Protein AF-A0A966SZC4-F1 (afdb_monomer_lite)

pLDDT: mean 73.55, std 13.83, range [43.91, 93.88]

Radius of gyration: 25.1 Å; chains: 1; bounding box: 55×51×73 Å

Secondary structure (DSSP, 8-state):
-PPPPPPPPPPEEEEEEEEE--TTS--PPP-HHHHHHHTTTSS-HHHHHHH-HHHHSHHHHHHTS---HHHHHHHHHHHHHHTTPEEEEEEEETTEEEEEEEEE--PPPP----PPP--

Structure (mmCIF, N/CA/C/O backbone):
data_AF-A0A966SZC4-F1
#
_entry.id   AF-A0A966SZC4-F1
#
loop_
_atom_site.group_PDB
_atom_site.id
_atom_site.type_symbol
_atom_site.label_atom_id
_atom_site.label_alt_id
_atom_site.label_comp_id
_atom_site.label_asym_id
_atom_site.label_entity_id
_atom_site.label_seq_id
_atom_site.pdbx_PDB_ins_code
_atom_site.Cartn_x
_atom_site.Cartn_y
_atom_site.Cartn_z
_atom_site.occupancy
_atom_site.B_iso_or_equiv
_atom_site.auth_seq_id
_atom_site.auth_comp_id
_atom_site.auth_asym_id
_atom_site.auth_atom_id
_atom_site.pdbx_PDB_model_num
ATOM 1 N N . MET A 1 1 ? -34.810 2.825 36.302 1.00 50.31 1 MET A N 1
ATOM 2 C CA . MET A 1 1 ? -33.348 2.778 36.108 1.00 50.31 1 MET A CA 1
ATOM 3 C C . MET A 1 1 ? -33.132 2.381 34.664 1.00 50.31 1 MET A C 1
ATOM 5 O O . MET A 1 1 ? -33.495 1.267 34.319 1.00 50.31 1 MET A O 1
ATOM 9 N N . SER A 1 2 ? -32.700 3.307 33.811 1.00 52.00 2 SER A N 1
ATOM 10 C CA . SER A 1 2 ? -32.406 3.002 32.408 1.00 52.00 2 SER A CA 1
ATOM 11 C C . SER A 1 2 ? -30.940 2.598 32.314 1.00 52.00 2 SER A C 1
ATOM 13 O O . SER A 1 2 ? -30.071 3.340 32.767 1.00 52.00 2 SER A O 1
ATOM 15 N N . GLU A 1 3 ? -30.690 1.399 31.805 1.00 55.59 3 GLU A N 1
ATOM 16 C CA . GLU A 1 3 ? -29.354 0.863 31.553 1.00 55.59 3 GLU A CA 1
ATOM 17 C C . GLU A 1 3 ? -28.637 1.749 30.511 1.00 55.59 3 GLU A C 1
ATOM 19 O O . GLU A 1 3 ? -29.282 2.180 29.548 1.00 55.59 3 GLU A O 1
ATOM 24 N N . PRO A 1 4 ? 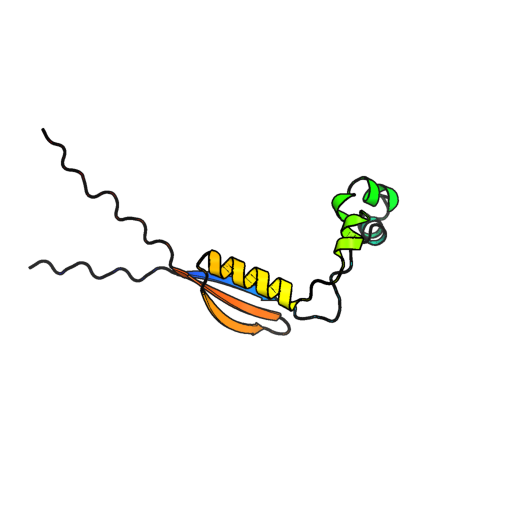-27.350 2.100 30.692 1.00 65.12 4 PRO A N 1
ATOM 25 C CA . PRO A 1 4 ? -26.635 2.902 29.706 1.00 65.12 4 PRO A CA 1
ATOM 26 C C . PRO A 1 4 ? -26.479 2.113 28.394 1.00 65.12 4 PRO A C 1
ATOM 28 O O . PRO A 1 4 ? -26.295 0.893 28.433 1.00 65.12 4 PRO A O 1
ATOM 31 N N . PRO A 1 5 ? -26.528 2.777 27.223 1.00 66.31 5 PRO A N 1
ATOM 32 C CA . PRO A 1 5 ? -26.318 2.099 25.952 1.00 66.31 5 PRO A CA 1
ATOM 33 C C . PRO A 1 5 ? -24.921 1.470 25.932 1.00 66.31 5 PRO A C 1
ATOM 35 O O . PRO A 1 5 ? -23.921 2.131 26.218 1.00 66.31 5 PRO A O 1
ATOM 38 N N . SER A 1 6 ? -24.859 0.177 25.614 1.00 67.38 6 SER A N 1
ATOM 39 C CA . SER A 1 6 ? -23.590 -0.534 25.455 1.00 67.38 6 SER A CA 1
ATOM 40 C C . SER A 1 6 ? -22.781 0.092 24.311 1.00 67.38 6 SER A C 1
ATOM 42 O O . SER A 1 6 ? -23.368 0.420 23.276 1.00 67.38 6 SER A O 1
ATOM 44 N N . PRO A 1 7 ? -21.455 0.265 24.453 1.00 69.38 7 PRO A N 1
ATOM 45 C CA . PRO A 1 7 ? -20.633 0.818 23.385 1.00 69.38 7 PRO A CA 1
ATOM 46 C C . PRO A 1 7 ? -20.687 -0.101 22.160 1.00 69.38 7 PRO A C 1
ATOM 48 O O . PRO A 1 7 ? -20.375 -1.290 22.247 1.00 69.38 7 PRO A O 1
ATOM 51 N N . THR A 1 8 ? -21.091 0.446 21.014 1.00 70.06 8 THR A N 1
ATOM 52 C CA . THR A 1 8 ? -21.089 -0.275 19.739 1.00 70.06 8 THR A CA 1
ATOM 53 C C . THR A 1 8 ? -19.650 -0.683 19.410 1.00 70.06 8 THR A C 1
ATOM 55 O O . THR A 1 8 ? -18.763 0.177 19.448 1.00 70.06 8 THR A O 1
ATOM 58 N N . PRO A 1 9 ? -19.373 -1.963 19.099 1.00 72.94 9 PRO A N 1
ATOM 59 C CA . PRO A 1 9 ? -18.021 -2.381 18.763 1.00 72.94 9 PRO A CA 1
ATOM 60 C C . PRO A 1 9 ? -17.531 -1.635 17.510 1.00 72.94 9 PRO A C 1
ATOM 62 O O . PRO A 1 9 ? -18.322 -1.397 16.590 1.00 72.94 9 PRO A O 1
ATOM 65 N N . PRO A 1 10 ? -16.240 -1.263 17.449 1.00 73.38 10 PRO A N 1
ATOM 66 C CA . PRO A 1 10 ? -15.687 -0.570 16.294 1.00 73.38 10 PRO A CA 1
ATOM 67 C C . PRO A 1 10 ? -15.811 -1.443 15.042 1.00 73.38 10 PRO A C 1
ATOM 69 O O . PRO A 1 10 ? -15.440 -2.619 15.049 1.00 73.38 10 PRO A O 1
ATOM 72 N N . GLN A 1 11 ? -16.331 -0.859 13.962 1.00 84.38 11 GLN A N 1
ATOM 73 C CA . GLN A 1 11 ? -16.323 -1.494 12.648 1.00 84.38 11 GLN A CA 1
ATOM 74 C C . GLN A 1 11 ? -14.939 -1.329 12.011 1.00 84.38 11 GLN A C 1
ATOM 76 O O . GLN A 1 11 ? -14.329 -0.263 12.103 1.00 84.38 11 GLN A O 1
ATOM 81 N N . TRP A 1 12 ? -14.446 -2.382 11.362 1.00 89.44 12 TRP A N 1
ATOM 82 C CA . TRP A 1 12 ? -13.111 -2.415 10.768 1.00 89.44 12 TRP A CA 1
ATOM 83 C C . TRP A 1 12 ? -13.189 -2.462 9.248 1.00 89.44 12 TRP A C 1
ATOM 85 O O . TRP A 1 12 ? -13.945 -3.244 8.673 1.00 89.44 12 TRP A O 1
ATOM 95 N N . GLU A 1 13 ? -12.362 -1.648 8.607 1.00 91.69 13 GLU A N 1
ATOM 96 C CA . GLU A 1 13 ? -12.057 -1.730 7.187 1.00 91.69 13 GLU A CA 1
ATOM 97 C C . GLU A 1 13 ? -10.784 -2.564 7.011 1.00 91.69 13 GLU A C 1
ATOM 99 O O . GLU A 1 13 ? -9.824 -2.376 7.759 1.00 91.69 13 GLU A O 1
ATOM 104 N N . TYR A 1 14 ? -10.757 -3.473 6.034 1.00 92.12 14 TYR A N 1
ATOM 105 C CA . TYR A 1 14 ? -9.607 -4.340 5.766 1.00 92.12 14 TYR A CA 1
ATOM 106 C C . TYR A 1 14 ? -9.064 -4.112 4.361 1.00 92.12 14 TYR A C 1
ATOM 108 O O . TYR A 1 14 ? -9.824 -3.996 3.400 1.00 92.12 14 TYR A O 1
ATOM 116 N N . ARG A 1 15 ? -7.737 -4.107 4.233 1.00 89.75 15 ARG A N 1
ATOM 117 C CA . ARG A 1 15 ? -7.037 -3.977 2.953 1.00 89.75 15 ARG A CA 1
ATOM 118 C C . ARG A 1 15 ? -5.943 -5.024 2.853 1.00 89.75 15 ARG A C 1
ATOM 120 O O . ARG A 1 15 ? -5.196 -5.245 3.802 1.00 89.75 15 ARG A O 1
ATOM 127 N N . VAL A 1 16 ? -5.847 -5.656 1.688 1.00 88.44 16 VAL A N 1
ATOM 128 C CA . VAL A 1 16 ? -4.829 -6.667 1.391 1.00 88.44 16 VAL A CA 1
ATOM 129 C C . VAL A 1 16 ? -3.995 -6.181 0.223 1.00 88.44 16 VAL A C 1
ATOM 131 O O . VAL A 1 16 ? -4.538 -5.760 -0.799 1.00 88.44 16 VAL A O 1
ATOM 134 N N . ILE A 1 17 ? -2.678 -6.241 0.373 1.00 85.31 17 ILE A N 1
ATOM 135 C CA . ILE A 1 17 ? -1.739 -6.000 -0.723 1.00 85.31 17 ILE A CA 1
ATOM 136 C C . ILE A 1 17 ? -0.881 -7.242 -0.922 1.00 85.31 17 ILE A C 1
ATOM 138 O O . ILE A 1 17 ? -0.543 -7.935 0.038 1.00 85.31 17 ILE A O 1
ATOM 142 N N . HIS A 1 18 ? -0.526 -7.505 -2.173 1.00 80.56 18 HIS A N 1
ATOM 143 C CA . HIS A 1 18 ? 0.400 -8.564 -2.538 1.00 80.56 18 HIS A CA 1
ATOM 144 C C . HIS A 1 18 ? 1.702 -7.940 -3.026 1.00 80.56 18 HIS A C 1
ATOM 146 O O . HIS A 1 18 ? 1.693 -6.915 -3.710 1.00 80.56 18 HIS A O 1
ATOM 152 N N . ILE A 1 19 ? 2.818 -8.575 -2.689 1.00 72.62 19 ILE A N 1
ATOM 153 C CA . ILE A 1 19 ? 4.134 -8.202 -3.193 1.00 72.62 19 ILE A CA 1
ATOM 154 C C . ILE A 1 19 ? 4.707 -9.387 -3.950 1.00 72.62 19 ILE A C 1
ATOM 156 O O . ILE A 1 19 ? 4.847 -10.482 -3.400 1.00 72.62 19 ILE A O 1
ATOM 160 N N . ASN A 1 20 ? 5.071 -9.138 -5.206 1.00 64.75 20 ASN A N 1
ATOM 161 C CA . ASN A 1 20 ? 5.953 -10.022 -5.952 1.00 64.75 20 ASN A CA 1
ATOM 162 C C . ASN A 1 20 ? 7.379 -9.763 -5.468 1.00 64.75 20 ASN A C 1
ATOM 164 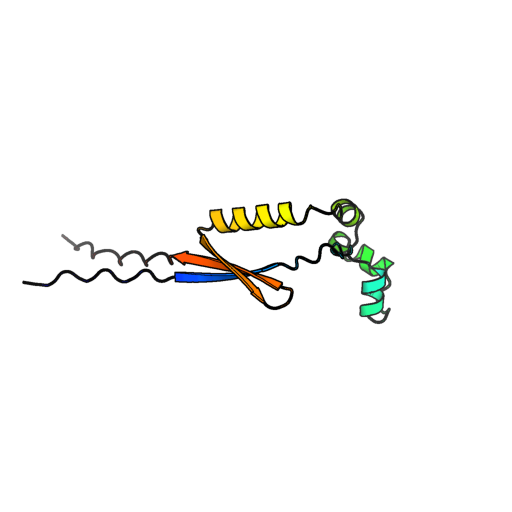O O . ASN A 1 20 ? 7.955 -8.718 -5.763 1.00 64.75 20 ASN A O 1
ATOM 168 N N . VAL A 1 21 ? 7.932 -10.697 -4.693 1.00 62.56 21 VAL A N 1
ATOM 169 C CA . VAL A 1 21 ? 9.324 -10.638 -4.202 1.00 62.56 21 VAL A CA 1
ATOM 170 C C . VAL A 1 21 ? 10.299 -11.214 -5.244 1.00 62.56 21 VAL A C 1
ATOM 172 O O . VAL A 1 21 ? 11.466 -11.465 -4.951 1.00 62.56 21 VAL A O 1
ATOM 175 N N . ASP A 1 22 ? 9.846 -11.405 -6.486 1.00 55.97 22 ASP A N 1
ATOM 176 C CA . ASP A 1 22 ? 10.704 -11.758 -7.611 1.00 55.97 22 ASP A CA 1
ATOM 177 C C . ASP A 1 22 ? 11.652 -10.599 -7.941 1.00 55.97 22 ASP A C 1
ATOM 179 O O . ASP A 1 22 ? 11.413 -9.765 -8.809 1.00 55.97 22 ASP A O 1
ATOM 183 N N . ASN A 1 23 ? 12.789 -10.576 -7.247 1.00 51.81 23 ASN A N 1
ATOM 184 C CA . ASN A 1 23 ? 13.931 -9.708 -7.533 1.00 51.81 23 ASN A CA 1
ATOM 185 C C . ASN A 1 23 ? 14.662 -10.117 -8.835 1.00 51.81 23 ASN A C 1
ATOM 187 O O . ASN A 1 23 ? 15.689 -9.549 -9.193 1.00 51.81 23 ASN A O 1
ATOM 191 N N . SER A 1 24 ? 14.167 -11.156 -9.516 1.00 49.25 24 SER A N 1
ATOM 192 C CA . SER A 1 24 ? 14.785 -11.806 -10.673 1.00 49.25 24 SER A CA 1
ATOM 193 C C . SER A 1 24 ? 14.497 -11.091 -11.994 1.00 49.25 24 SER A C 1
ATOM 195 O O . SER A 1 24 ? 15.239 -11.266 -12.960 1.00 49.25 24 SER A O 1
ATOM 197 N N . THR A 1 25 ? 13.459 -10.253 -12.049 1.00 47.19 25 THR A N 1
ATOM 198 C CA . THR A 1 25 ? 13.165 -9.427 -13.222 1.00 47.19 25 THR A CA 1
ATOM 199 C C . THR A 1 25 ? 12.765 -8.024 -12.778 1.00 47.19 25 THR A C 1
ATOM 201 O O . THR A 1 25 ? 11.619 -7.818 -12.380 1.00 47.19 25 THR A O 1
ATOM 204 N N . PRO A 1 26 ? 13.672 -7.024 -12.841 1.00 53.53 26 PRO A N 1
ATOM 205 C CA . PRO A 1 26 ? 13.233 -5.637 -12.758 1.00 53.53 26 PRO A CA 1
ATOM 206 C C . PRO A 1 26 ? 12.101 -5.430 -13.775 1.00 53.53 26 PRO A C 1
ATOM 208 O O . PRO A 1 26 ? 12.183 -6.009 -14.868 1.00 53.53 26 PRO A O 1
ATOM 211 N N . PRO A 1 27 ? 11.041 -4.664 -13.440 1.00 55.34 27 PRO A N 1
ATOM 212 C CA . PRO A 1 27 ? 9.967 -4.377 -14.377 1.00 55.34 27 PRO A CA 1
ATOM 213 C C . PRO A 1 27 ? 10.613 -3.839 -15.645 1.00 55.34 27 PRO A C 1
ATOM 215 O O . PRO A 1 27 ? 11.244 -2.780 -15.642 1.00 55.34 27 PRO A O 1
ATOM 218 N N . LYS A 1 28 ? 10.565 -4.657 -16.698 1.00 56.81 28 LYS A N 1
ATOM 219 C CA . LYS A 1 28 ? 11.286 -4.370 -17.928 1.00 56.81 28 LYS A CA 1
ATOM 220 C C . LYS A 1 28 ? 10.728 -3.041 -18.435 1.00 56.81 28 LYS A C 1
ATOM 222 O O . LYS A 1 28 ? 9.499 -2.919 -18.498 1.00 56.81 28 LYS A O 1
ATOM 227 N N . PRO A 1 29 ? 11.578 -2.043 -18.732 1.00 64.31 29 PRO A N 1
ATOM 228 C CA . PRO A 1 29 ? 11.088 -0.771 -19.231 1.00 64.31 29 PRO A CA 1
ATOM 229 C C . PRO A 1 29 ? 10.170 -1.035 -20.433 1.00 64.31 29 PRO A C 1
ATOM 231 O O . PRO A 1 29 ? 10.456 -1.956 -21.210 1.00 64.31 29 PRO A O 1
ATOM 234 N N . PRO A 1 30 ? 9.057 -0.294 -20.567 1.00 69.19 30 PRO A N 1
ATOM 235 C CA . PRO A 1 30 ? 8.137 -0.483 -21.676 1.00 69.19 30 PRO A CA 1
ATOM 236 C C . PRO A 1 30 ? 8.908 -0.427 -22.997 1.00 69.19 30 PRO A C 1
ATOM 238 O O . PRO A 1 30 ? 9.653 0.519 -23.261 1.00 69.19 30 PRO A O 1
ATOM 241 N N . ASP A 1 31 ? 8.764 -1.472 -23.809 1.00 76.69 31 ASP A N 1
ATOM 242 C CA . ASP A 1 31 ? 9.471 -1.595 -25.079 1.00 76.69 31 ASP A CA 1
ATOM 243 C C . ASP A 1 31 ? 8.487 -1.336 -26.232 1.00 76.69 31 ASP A C 1
ATOM 245 O O . ASP A 1 31 ? 7.525 -2.100 -26.400 1.00 76.69 31 ASP A O 1
ATOM 249 N N . PRO A 1 32 ? 8.697 -0.277 -27.035 1.00 75.88 32 PRO A N 1
ATOM 250 C CA . PRO A 1 32 ? 7.804 0.058 -28.138 1.00 75.88 32 PRO A CA 1
ATOM 251 C C . PRO A 1 32 ? 7.785 -1.028 -29.226 1.00 75.88 32 PRO A C 1
ATOM 253 O O . PRO A 1 32 ? 6.787 -1.166 -29.932 1.00 75.88 32 PRO A O 1
ATOM 256 N N . GLN A 1 33 ? 8.838 -1.845 -29.342 1.00 79.75 33 GLN A N 1
ATOM 257 C CA . GLN A 1 33 ? 8.882 -2.983 -30.263 1.00 79.75 33 GLN A CA 1
ATOM 258 C C . GLN A 1 33 ? 7.951 -4.103 -29.793 1.00 79.75 33 GLN A C 1
ATOM 260 O O . GLN A 1 33 ? 7.202 -4.664 -30.592 1.00 79.75 33 GLN A O 1
ATOM 265 N N . VAL A 1 34 ? 7.925 -4.381 -28.488 1.00 81.56 34 VAL A N 1
ATOM 266 C CA . VAL A 1 34 ? 7.003 -5.363 -27.894 1.00 81.56 34 VAL A CA 1
ATOM 267 C C . VAL A 1 34 ? 5.556 -4.872 -27.985 1.00 81.56 34 VAL A C 1
ATOM 269 O O . VAL A 1 34 ? 4.654 -5.659 -28.270 1.00 81.56 34 VAL A O 1
ATOM 272 N N . ALA A 1 35 ? 5.319 -3.574 -27.786 1.00 79.62 35 ALA A N 1
ATOM 273 C CA . ALA A 1 35 ? 3.997 -2.975 -27.950 1.00 79.62 35 ALA A CA 1
ATOM 274 C C . ALA A 1 35 ? 3.506 -3.057 -29.406 1.00 79.62 35 ALA A C 1
ATOM 276 O O . ALA A 1 35 ? 2.372 -3.467 -29.646 1.00 79.62 35 ALA A O 1
ATOM 277 N N . SER A 1 36 ? 4.376 -2.761 -30.376 1.00 81.88 36 SER A N 1
ATOM 278 C CA . SER A 1 36 ? 4.081 -2.895 -31.808 1.00 81.88 36 SER A CA 1
ATOM 279 C C . SER A 1 36 ? 3.683 -4.325 -32.176 1.00 81.88 36 SER A C 1
ATOM 281 O O . SER A 1 36 ? 2.646 -4.538 -32.804 1.00 81.88 36 SER A O 1
ATOM 283 N N . GLN A 1 37 ? 4.435 -5.322 -31.700 1.00 81.69 37 GLN A N 1
ATOM 284 C CA . GLN A 1 37 ? 4.124 -6.736 -31.931 1.00 81.69 37 GLN A CA 1
ATOM 285 C C . GLN A 1 37 ? 2.781 -7.154 -31.315 1.00 81.69 37 GLN A C 1
ATOM 287 O O . GLN A 1 37 ? 2.010 -7.866 -31.955 1.00 81.69 37 GLN A O 1
ATOM 292 N N . LYS A 1 38 ? 2.455 -6.674 -30.106 1.00 80.00 38 LYS A N 1
ATOM 293 C CA . LYS A 1 38 ? 1.150 -6.926 -29.463 1.00 80.00 38 LYS A CA 1
ATOM 294 C C . LYS A 1 38 ? -0.023 -6.315 -30.227 1.00 80.00 38 LYS A C 1
ATOM 296 O O . LYS A 1 38 ? -1.119 -6.863 -30.190 1.00 80.00 38 LYS A O 1
ATOM 301 N N . LEU A 1 39 ? 0.210 -5.212 -30.931 1.00 77.44 39 LEU A N 1
ATOM 302 C CA . LEU A 1 39 ? -0.770 -4.569 -31.807 1.00 77.44 39 LEU A CA 1
ATOM 303 C C . LEU A 1 39 ? -0.781 -5.180 -33.221 1.00 77.44 39 LEU A C 1
ATOM 305 O O . LEU A 1 39 ? -1.326 -4.592 -34.154 1.00 77.44 39 LEU A O 1
ATOM 309 N N . GLY A 1 40 ? -0.158 -6.349 -33.404 1.00 77.81 40 GLY A N 1
ATOM 310 C CA . GLY A 1 40 ? -0.105 -7.052 -34.685 1.00 77.81 40 GLY A CA 1
ATOM 311 C C . GLY A 1 40 ? 0.763 -6.353 -35.732 1.00 77.81 40 GLY A C 1
ATOM 312 O O . GLY A 1 40 ? 0.565 -6.568 -36.922 1.00 77.81 40 GLY A O 1
ATOM 313 N N . GLY A 1 41 ? 1.681 -5.475 -35.314 1.00 72.75 41 GLY A N 1
ATOM 314 C CA . GLY A 1 41 ? 2.537 -4.689 -36.208 1.00 72.75 41 GLY A CA 1
ATOM 315 C C . GLY A 1 41 ? 1.811 -3.563 -36.950 1.00 72.75 41 GLY A C 1
ATOM 316 O O . GLY A 1 41 ? 2.400 -2.938 -37.825 1.00 72.75 41 GLY A O 1
ATOM 317 N N . THR A 1 42 ? 0.548 -3.286 -36.609 1.00 77.12 42 THR A N 1
ATOM 318 C CA . THR A 1 42 ? -0.249 -2.220 -37.242 1.00 77.12 42 THR A CA 1
ATOM 319 C C . THR A 1 42 ? 0.274 -0.823 -36.922 1.00 77.12 42 THR A C 1
ATOM 321 O O . THR A 1 42 ? 0.203 0.072 -37.760 1.00 77.12 42 THR A O 1
ATOM 324 N N . LEU A 1 43 ? 0.840 -0.644 -35.727 1.00 80.31 43 LEU A N 1
ATOM 325 C CA . LEU A 1 43 ? 1.537 0.569 -35.321 1.00 80.31 43 LEU A CA 1
ATOM 326 C C . LEU A 1 43 ? 3.032 0.281 -35.245 1.00 80.31 43 LEU A C 1
ATOM 328 O O . LEU A 1 43 ? 3.442 -0.650 -34.547 1.00 80.31 43 LEU A O 1
ATOM 332 N N . SER A 1 44 ? 3.850 1.073 -35.938 1.00 83.62 44 SER A N 1
ATOM 333 C CA . SER A 1 44 ? 5.302 0.914 -35.874 1.00 83.62 44 SER A CA 1
ATOM 334 C C . SER A 1 44 ? 5.842 1.304 -34.488 1.00 83.62 44 SER A C 1
ATOM 336 O O . SER A 1 44 ? 5.254 2.154 -33.808 1.00 83.62 44 SER A O 1
ATOM 338 N N . PRO A 1 45 ? 6.969 0.722 -34.043 1.00 80.44 45 PRO A N 1
ATOM 339 C CA . PRO A 1 45 ? 7.608 1.096 -32.780 1.00 80.44 45 PRO A CA 1
ATOM 340 C C . PRO A 1 45 ? 7.910 2.600 -32.687 1.00 80.44 45 PRO A C 1
ATOM 342 O O . PRO A 1 45 ? 7.791 3.207 -31.620 1.00 80.44 45 PRO A O 1
ATOM 345 N N . GLU A 1 46 ? 8.259 3.224 -33.813 1.00 82.06 46 GLU A N 1
ATOM 346 C CA . GLU A 1 46 ? 8.511 4.660 -33.919 1.00 82.06 46 GLU A CA 1
ATOM 347 C C . GLU A 1 46 ? 7.232 5.472 -33.702 1.00 82.06 46 GLU A C 1
ATOM 349 O O . GLU A 1 46 ? 7.272 6.498 -33.023 1.00 82.06 46 GLU A O 1
ATOM 354 N N . PHE A 1 47 ? 6.098 5.008 -34.236 1.00 83.56 47 PHE A N 1
ATOM 355 C CA . PH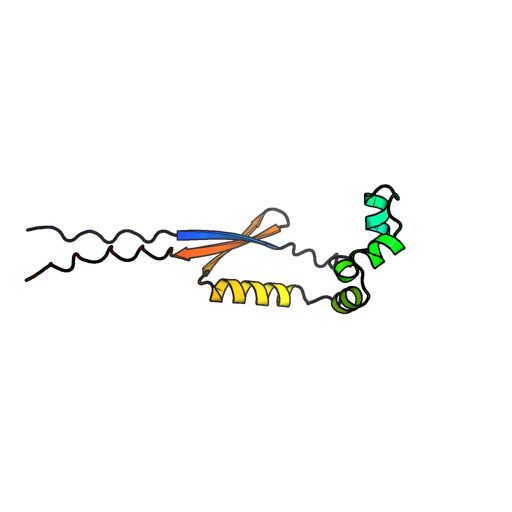E A 1 47 ? 4.798 5.646 -34.041 1.00 83.56 47 PHE A CA 1
ATOM 356 C C . PHE A 1 47 ? 4.366 5.569 -32.574 1.00 83.56 47 PHE A C 1
ATOM 358 O O . PHE A 1 47 ? 4.042 6.584 -31.968 1.00 83.56 47 PHE A O 1
ATOM 365 N N . ILE A 1 48 ? 4.474 4.389 -31.960 1.00 82.19 48 ILE A N 1
ATOM 366 C CA . ILE A 1 48 ? 4.142 4.182 -30.542 1.00 82.19 48 ILE A CA 1
ATOM 367 C C . ILE A 1 48 ? 5.020 5.054 -29.635 1.00 82.19 48 ILE A C 1
ATOM 369 O O . ILE A 1 48 ? 4.528 5.663 -28.689 1.00 82.19 48 ILE A O 1
ATOM 373 N N . SER A 1 49 ? 6.313 5.168 -29.941 1.00 82.75 49 SER A N 1
ATOM 374 C CA . SER A 1 49 ? 7.228 6.006 -29.155 1.00 82.75 49 SER A CA 1
ATOM 375 C C . SER A 1 49 ? 6.901 7.498 -29.259 1.00 82.75 49 SER A C 1
ATOM 377 O O . SER A 1 49 ? 7.114 8.238 -28.301 1.00 82.75 49 SER A O 1
ATOM 379 N N . ARG A 1 50 ? 6.400 7.944 -30.419 1.00 83.00 50 ARG A N 1
ATOM 380 C CA . ARG A 1 50 ? 6.012 9.339 -30.666 1.00 83.00 50 ARG A CA 1
ATOM 381 C C . ARG A 1 50 ? 4.666 9.706 -30.054 1.00 83.00 50 ARG A C 1
ATOM 383 O O . ARG A 1 50 ? 4.555 10.806 -29.527 1.00 83.00 50 ARG A O 1
ATOM 390 N N . GLU A 1 51 ? 3.688 8.806 -30.105 1.00 85.38 51 GLU A N 1
ATOM 391 C CA . GLU A 1 51 ? 2.341 9.042 -29.564 1.00 85.38 51 GLU A CA 1
ATOM 392 C C . GLU A 1 51 ? 2.289 8.882 -28.042 1.00 85.38 51 GLU A C 1
ATOM 394 O O . GLU A 1 51 ? 1.533 9.570 -27.357 1.00 85.38 51 GLU A O 1
ATOM 399 N N . PHE A 1 52 ? 3.142 8.017 -27.488 1.00 82.50 52 PHE A N 1
ATOM 400 C CA . PHE A 1 52 ? 3.222 7.758 -26.052 1.00 82.50 52 PHE A CA 1
ATOM 401 C C . PHE A 1 52 ? 4.620 8.095 -25.500 1.00 82.50 52 PHE A C 1
ATOM 403 O O . PHE A 1 52 ? 5.274 7.242 -24.887 1.00 82.50 52 PHE A O 1
ATOM 410 N N . PRO A 1 53 ? 5.104 9.344 -25.655 1.00 75.62 53 PRO A N 1
ATOM 411 C CA . PRO A 1 53 ? 6.440 9.735 -25.208 1.00 75.62 53 PRO A CA 1
ATOM 412 C C . PRO A 1 53 ? 6.564 9.646 -23.684 1.00 75.62 53 PRO A C 1
ATOM 414 O O . PRO A 1 53 ? 7.636 9.347 -23.167 1.00 75.62 53 PRO A O 1
ATOM 417 N N . GLN A 1 54 ? 5.448 9.802 -22.961 1.00 75.62 54 GLN A N 1
ATOM 418 C CA . GLN A 1 54 ? 5.395 9.584 -21.519 1.00 75.62 54 GLN A CA 1
ATOM 419 C C . GLN A 1 54 ? 5.699 8.138 -21.124 1.00 75.62 54 GLN A C 1
ATOM 421 O O . GLN A 1 54 ? 6.167 7.955 -20.013 1.00 75.62 54 GLN A O 1
ATOM 426 N N . GLN A 1 55 ? 5.438 7.143 -21.986 1.00 71.75 55 GLN A N 1
ATOM 427 C CA . GLN A 1 55 ? 5.583 5.703 -21.702 1.00 71.75 55 GLN A CA 1
ATOM 428 C C . GLN A 1 55 ? 6.791 5.036 -22.381 1.00 71.75 55 GLN A C 1
ATOM 430 O O . GLN A 1 55 ? 7.170 3.932 -22.011 1.00 71.75 55 GLN A O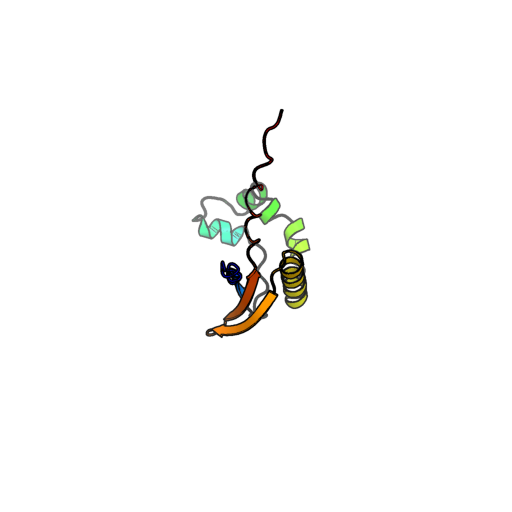 1
ATOM 435 N N . TYR A 1 56 ? 7.379 5.651 -23.406 1.00 76.38 56 TYR A N 1
ATOM 436 C CA . TYR A 1 56 ? 8.513 5.065 -24.142 1.00 76.38 56 TYR A CA 1
ATOM 437 C C . TYR A 1 56 ? 9.668 6.052 -24.345 1.00 76.38 56 TYR A C 1
ATOM 439 O O . TYR A 1 56 ? 10.676 5.722 -24.975 1.00 76.38 56 TYR A O 1
ATOM 447 N N . GLY A 1 57 ? 9.529 7.271 -23.820 1.00 71.44 57 GLY A N 1
ATOM 448 C CA . GLY A 1 57 ? 10.509 8.333 -23.954 1.00 71.44 57 GLY A CA 1
ATOM 449 C C . GLY A 1 57 ? 11.802 8.088 -23.168 1.00 71.44 57 GLY A C 1
ATOM 450 O O . GLY A 1 57 ? 11.866 7.250 -22.260 1.00 71.44 57 GLY A O 1
ATOM 451 N N . PRO A 1 58 ? 12.857 8.854 -23.493 1.00 65.50 58 PRO A N 1
ATOM 452 C CA . PRO A 1 58 ? 14.167 8.737 -22.853 1.00 65.50 58 PRO A CA 1
ATOM 453 C C . PRO A 1 58 ? 14.118 8.996 -21.340 1.00 65.50 58 PRO A C 1
ATOM 455 O O . PRO A 1 58 ? 14.893 8.400 -20.596 1.00 65.50 58 PRO A O 1
ATOM 458 N N . GLU A 1 59 ? 13.172 9.812 -20.870 1.00 62.72 59 GLU A N 1
ATOM 459 C CA . GLU A 1 59 ? 12.980 10.106 -19.446 1.00 62.72 59 GLU A CA 1
ATOM 460 C C . GLU A 1 59 ? 12.531 8.878 -18.647 1.00 62.72 59 GLU A C 1
ATOM 462 O O . GLU A 1 59 ? 13.016 8.666 -17.538 1.00 62.72 59 GLU A O 1
ATOM 467 N N . GLN A 1 60 ? 11.681 8.012 -19.210 1.00 62.31 60 GLN A N 1
ATOM 468 C CA . GLN A 1 60 ? 11.317 6.757 -18.548 1.00 62.31 60 GLN A CA 1
ATOM 469 C C . GLN A 1 60 ? 12.458 5.742 -18.546 1.00 62.31 60 GLN A C 1
ATOM 471 O O . GLN A 1 60 ? 12.637 5.031 -17.561 1.00 62.31 60 GLN A O 1
ATOM 476 N N . ARG A 1 61 ? 13.274 5.698 -19.605 1.00 60.12 61 ARG A N 1
ATOM 477 C CA . ARG A 1 61 ? 14.484 4.858 -19.627 1.00 60.12 61 ARG A CA 1
ATOM 478 C C . ARG A 1 61 ? 15.512 5.309 -18.587 1.00 60.12 61 ARG A C 1
ATOM 480 O O . ARG A 1 61 ? 16.195 4.465 -18.021 1.00 60.12 61 ARG A O 1
ATOM 487 N N . ALA A 1 62 ? 15.588 6.610 -18.304 1.00 55.69 62 ALA A N 1
ATOM 488 C CA . ALA A 1 62 ? 16.422 7.160 -17.236 1.00 55.69 62 ALA A CA 1
ATOM 489 C C . ALA A 1 62 ? 15.826 6.924 -15.832 1.00 55.69 62 ALA A C 1
ATOM 491 O O . ALA A 1 62 ? 16.565 6.689 -14.880 1.00 55.69 62 ALA A O 1
ATOM 492 N N . GLN A 1 63 ? 14.494 6.927 -15.700 1.00 53.44 63 GLN A N 1
ATOM 493 C CA . GLN A 1 63 ? 13.784 6.593 -14.456 1.00 53.44 63 GLN A CA 1
ATOM 494 C C . GLN A 1 63 ? 13.701 5.084 -14.175 1.00 53.44 63 GLN A C 1
ATOM 496 O O . GLN A 1 63 ? 13.357 4.694 -13.063 1.00 53.44 63 GLN A O 1
ATOM 501 N N . ALA A 1 64 ? 14.065 4.238 -15.143 1.00 52.19 64 ALA A N 1
ATOM 502 C CA . ALA A 1 64 ? 14.212 2.792 -14.982 1.00 52.19 64 ALA A CA 1
ATOM 503 C C . ALA A 1 64 ? 15.479 2.393 -14.200 1.00 52.19 64 ALA A C 1
ATOM 505 O O . ALA A 1 64 ? 15.851 1.218 -14.187 1.00 52.19 64 ALA A O 1
ATOM 506 N N . ALA A 1 65 ? 16.148 3.347 -13.538 1.00 51.72 65 ALA A N 1
ATOM 507 C CA . ALA A 1 65 ? 17.056 3.014 -12.454 1.00 51.72 65 ALA A CA 1
ATOM 508 C C . ALA A 1 65 ? 16.264 2.175 -11.436 1.00 51.72 65 ALA A C 1
ATOM 510 O O . ALA A 1 65 ? 15.211 2.625 -10.973 1.00 51.72 65 ALA A O 1
ATOM 511 N N . PRO A 1 66 ? 16.704 0.944 -11.128 1.00 53.12 66 PRO A N 1
ATOM 512 C CA . PRO A 1 66 ? 15.943 0.048 -10.280 1.00 53.12 66 PRO A CA 1
ATOM 513 C C . PRO A 1 66 ? 15.882 0.661 -8.883 1.00 53.12 66 PRO A C 1
ATOM 515 O O . PRO A 1 66 ? 16.835 0.562 -8.113 1.00 53.12 66 PRO A O 1
ATOM 518 N N . LYS A 1 67 ? 14.765 1.323 -8.553 1.00 56.25 67 LYS A N 1
ATOM 519 C CA . LYS A 1 67 ? 14.435 1.625 -7.161 1.00 56.25 67 LYS A CA 1
ATOM 520 C C . LYS A 1 67 ? 14.497 0.302 -6.426 1.00 56.25 67 LYS A C 1
ATOM 522 O O . LYS A 1 67 ? 13.837 -0.658 -6.827 1.00 56.25 67 LYS A O 1
ATOM 527 N N . HIS A 1 68 ? 15.341 0.242 -5.403 1.00 63.31 68 HIS A N 1
ATOM 528 C CA . HIS A 1 68 ? 15.513 -0.978 -4.640 1.00 63.31 68 HIS A CA 1
ATOM 529 C C . HIS A 1 68 ? 14.120 -1.408 -4.138 1.00 63.31 68 HIS A C 1
ATOM 531 O O . HIS A 1 68 ? 13.420 -0.575 -3.556 1.00 63.31 68 HIS A O 1
ATOM 537 N N . PRO A 1 69 ? 13.671 -2.659 -4.355 1.00 64.88 69 PRO A N 1
ATOM 538 C CA . PRO A 1 69 ? 12.299 -3.073 -4.040 1.00 64.88 69 PRO A CA 1
ATOM 539 C C . PRO A 1 69 ? 11.882 -2.760 -2.595 1.00 64.88 69 PRO A C 1
ATOM 541 O O . PRO A 1 69 ? 10.729 -2.417 -2.330 1.00 64.88 69 PRO A O 1
ATOM 544 N N . ALA A 1 70 ? 12.841 -2.794 -1.662 1.00 69.38 70 ALA A N 1
ATOM 545 C CA . ALA A 1 70 ? 12.609 -2.415 -0.271 1.00 69.38 70 ALA A CA 1
ATOM 546 C C . ALA A 1 70 ? 12.267 -0.923 -0.083 1.00 69.38 70 ALA A C 1
ATOM 548 O O . ALA A 1 70 ? 11.457 -0.609 0.781 1.00 69.38 70 ALA A O 1
ATOM 549 N N . GLU A 1 71 ? 12.818 -0.007 -0.886 1.00 71.75 71 GLU A N 1
ATOM 550 C CA . GLU A 1 71 ? 12.492 1.426 -0.805 1.00 71.75 71 GLU A CA 1
ATOM 551 C C . GLU A 1 71 ? 11.067 1.705 -1.289 1.00 71.75 71 GLU A C 1
ATOM 553 O O . GLU A 1 71 ? 10.337 2.492 -0.684 1.00 71.75 71 GLU A O 1
ATOM 558 N N . GLN A 1 72 ? 10.641 1.026 -2.360 1.00 74.38 72 GLN A N 1
ATOM 559 C CA . GLN A 1 72 ? 9.266 1.121 -2.847 1.00 74.38 72 GLN A CA 1
ATOM 560 C C . GLN A 1 72 ? 8.284 0.576 -1.806 1.00 74.38 72 GLN A C 1
ATOM 562 O O . GLN A 1 72 ? 7.260 1.207 -1.533 1.00 74.38 72 GLN A O 1
ATOM 567 N N . LEU A 1 73 ? 8.618 -0.558 -1.184 1.00 78.50 73 LEU A N 1
ATOM 568 C CA . LEU A 1 73 ? 7.826 -1.115 -0.096 1.00 78.50 73 LEU A CA 1
ATOM 569 C C . LEU A 1 73 ? 7.767 -0.158 1.097 1.00 78.50 73 LEU A C 1
ATOM 571 O O . LEU A 1 73 ? 6.685 0.139 1.593 1.00 78.50 73 LEU A O 1
ATOM 575 N N . GLN A 1 74 ? 8.909 0.376 1.524 1.00 81.00 74 GLN A N 1
ATOM 576 C CA . GLN A 1 74 ? 8.983 1.332 2.623 1.00 81.00 74 GLN A CA 1
ATOM 577 C C . GLN A 1 74 ? 8.107 2.561 2.357 1.00 81.00 74 GLN A C 1
ATOM 579 O O . GLN A 1 74 ? 7.356 2.984 3.236 1.00 81.00 74 GLN A O 1
ATOM 584 N N . HIS A 1 75 ? 8.161 3.125 1.148 1.00 82.88 75 HIS A N 1
ATOM 585 C CA . HIS A 1 75 ? 7.305 4.246 0.771 1.00 82.88 75 HIS A CA 1
ATOM 586 C C . HIS A 1 75 ? 5.818 3.887 0.886 1.00 82.88 75 HIS A C 1
ATOM 588 O O . HIS A 1 75 ? 5.042 4.645 1.467 1.00 82.88 75 HIS A O 1
ATOM 594 N N . PHE A 1 76 ? 5.436 2.714 0.381 1.00 83.06 76 PHE A N 1
ATOM 595 C CA . PHE A 1 76 ? 4.055 2.251 0.395 1.00 83.06 76 PHE A CA 1
ATOM 596 C C . PHE A 1 76 ? 3.530 1.999 1.817 1.00 83.06 76 PHE A C 1
ATOM 598 O O . PHE A 1 76 ? 2.442 2.458 2.161 1.00 83.06 76 PHE A O 1
ATOM 605 N N . LEU A 1 77 ? 4.320 1.343 2.673 1.00 86.25 77 LEU A N 1
ATOM 606 C CA . LEU A 1 77 ? 3.968 1.113 4.079 1.00 86.25 77 LEU A CA 1
ATOM 607 C C . LEU A 1 77 ? 3.805 2.429 4.843 1.00 86.25 77 LEU A C 1
ATOM 609 O O . LEU A 1 77 ? 2.854 2.586 5.606 1.00 86.25 77 LEU A O 1
ATOM 613 N N . ASN A 1 78 ? 4.688 3.399 4.600 1.00 88.06 78 ASN A N 1
ATOM 614 C CA . ASN A 1 78 ? 4.587 4.721 5.215 1.00 88.06 78 ASN A CA 1
ATOM 615 C C . ASN A 1 78 ? 3.336 5.481 4.756 1.00 88.06 78 ASN A C 1
ATOM 617 O O . ASN A 1 78 ? 2.723 6.186 5.557 1.00 88.06 78 ASN A O 1
ATOM 621 N N . LEU A 1 79 ? 2.953 5.356 3.483 1.00 89.25 79 LEU A N 1
ATOM 622 C CA . LEU A 1 79 ? 1.730 5.964 2.961 1.00 8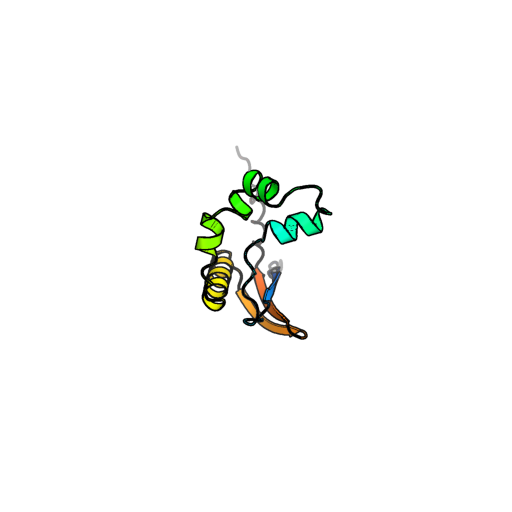9.25 79 LEU A CA 1
ATOM 623 C C . LEU A 1 79 ? 0.486 5.345 3.610 1.00 89.25 79 LEU A C 1
ATOM 625 O O . LEU A 1 79 ? -0.368 6.080 4.098 1.00 89.25 79 LEU A O 1
ATOM 629 N N . LEU A 1 80 ? 0.432 4.015 3.710 1.00 89.50 80 LEU A N 1
ATOM 630 C CA . LEU A 1 80 ? -0.648 3.315 4.407 1.00 89.50 80 LEU A CA 1
ATOM 631 C C . LEU A 1 80 ? -0.739 3.715 5.886 1.00 89.50 80 LEU A C 1
ATOM 633 O O . LEU A 1 80 ? -1.829 4.011 6.374 1.00 89.50 80 LEU A O 1
ATOM 637 N N . GLY A 1 81 ? 0.396 3.804 6.582 1.00 87.19 81 GLY A N 1
ATOM 638 C CA . GLY A 1 81 ? 0.434 4.264 7.971 1.00 87.19 81 GLY A CA 1
ATOM 639 C C . GLY A 1 81 ? -0.108 5.688 8.142 1.00 87.19 81 GLY A C 1
ATOM 640 O O . GLY A 1 81 ? -0.872 5.945 9.070 1.00 87.19 81 GLY A O 1
ATOM 641 N N . LYS A 1 82 ? 0.208 6.610 7.217 1.00 90.06 82 LYS A N 1
ATOM 642 C CA . LYS A 1 82 ? -0.347 7.981 7.214 1.00 90.06 82 LYS A CA 1
ATOM 643 C C . LYS A 1 82 ? -1.863 8.014 7.015 1.00 90.06 82 LYS A C 1
ATOM 645 O O . LYS A 1 82 ? -2.525 8.893 7.553 1.00 90.06 82 LYS A O 1
ATOM 650 N N . GLU A 1 83 ? -2.409 7.066 6.261 1.00 88.88 83 GLU A N 1
ATOM 651 C CA . GLU A 1 83 ? -3.852 6.905 6.040 1.00 88.88 83 GLU A CA 1
ATOM 652 C C . GLU A 1 83 ? -4.573 6.202 7.212 1.00 88.88 83 GLU A C 1
ATOM 654 O O . GLU A 1 83 ? -5.786 5.981 7.146 1.00 88.88 83 GLU A O 1
ATOM 659 N N . GLY A 1 84 ? -3.853 5.853 8.283 1.00 89.69 84 GLY A N 1
ATOM 660 C CA . GLY A 1 84 ? -4.395 5.189 9.470 1.00 89.69 84 GLY A CA 1
ATOM 661 C C . GLY A 1 84 ? -4.525 3.672 9.335 1.00 89.69 84 GLY A C 1
ATOM 662 O O . GLY A 1 84 ? -5.180 3.047 10.167 1.00 89.69 84 GLY A O 1
ATOM 663 N N . TRP A 1 85 ? -3.936 3.066 8.301 1.00 92.75 85 TRP A N 1
ATOM 664 C CA . TRP A 1 85 ? -3.906 1.613 8.165 1.00 92.75 85 TRP A CA 1
ATOM 665 C C . TRP A 1 85 ? -2.867 1.000 9.104 1.00 92.75 85 TRP A C 1
ATOM 667 O O . TRP A 1 85 ? -1.688 1.347 9.073 1.00 92.75 85 TRP A O 1
ATOM 677 N N . GLU A 1 86 ? -3.304 0.029 9.894 1.00 91.62 86 GLU A N 1
ATOM 678 C CA . GLU A 1 86 ? -2.471 -0.772 10.781 1.00 91.62 86 GLU A CA 1
ATOM 679 C C . GLU A 1 86 ? -2.173 -2.119 10.123 1.00 91.62 86 GLU A C 1
ATOM 681 O O . GLU A 1 86 ? -3.095 -2.850 9.755 1.00 91.62 86 GLU A O 1
ATOM 686 N N . MET A 1 87 ? -0.892 -2.465 9.985 1.00 90.06 87 MET A N 1
ATOM 687 C CA . MET A 1 87 ? -0.479 -3.784 9.504 1.00 90.06 87 MET A CA 1
ATOM 688 C C . MET A 1 87 ? -0.723 -4.831 10.591 1.00 90.06 87 MET A C 1
ATOM 690 O O . MET A 1 87 ? -0.177 -4.726 11.686 1.00 90.06 87 MET A O 1
ATOM 694 N N . THR A 1 88 ? -1.510 -5.861 10.286 1.00 90.06 88 THR A N 1
ATOM 695 C CA . THR A 1 88 ? -1.863 -6.907 11.255 1.00 90.06 88 THR A CA 1
ATOM 696 C C . THR A 1 88 ? -0.977 -8.131 11.137 1.00 90.06 88 THR A C 1
ATOM 698 O O . THR A 1 88 ? -0.524 -8.674 12.138 1.00 90.06 88 THR A O 1
ATOM 701 N N . THR A 1 89 ? -0.766 -8.616 9.915 1.00 88.69 89 THR A N 1
ATOM 702 C CA . THR A 1 89 ? 0.005 -9.835 9.681 1.00 88.69 89 THR A CA 1
ATOM 703 C C . THR A 1 89 ? 0.499 -9.901 8.246 1.00 88.69 89 THR A C 1
ATOM 705 O O . THR A 1 89 ? -0.012 -9.209 7.358 1.00 88.69 89 THR A O 1
ATOM 708 N N . THR A 1 90 ? 1.485 -10.761 8.030 1.00 89.38 90 THR A N 1
ATOM 709 C CA . THR A 1 90 ? 1.955 -11.160 6.712 1.00 89.38 90 THR A CA 1
ATOM 710 C C . THR A 1 90 ? 1.733 -12.655 6.543 1.00 89.38 90 THR A C 1
ATOM 712 O O . THR A 1 90 ? 1.983 -13.439 7.456 1.00 89.38 90 THR A O 1
ATOM 715 N N . ALA A 1 91 ? 1.238 -13.062 5.378 1.00 87.81 91 ALA A N 1
ATOM 716 C CA . ALA A 1 91 ? 1.077 -14.473 5.052 1.00 87.81 91 ALA A CA 1
ATOM 717 C C . ALA A 1 91 ? 1.617 -14.748 3.657 1.00 87.81 91 ALA A C 1
ATOM 719 O O . ALA A 1 91 ? 1.440 -13.952 2.738 1.00 87.81 91 ALA A O 1
ATOM 720 N N . GLN A 1 92 ? 2.256 -15.898 3.493 1.00 84.88 92 GLN A N 1
ATOM 721 C CA . GLN A 1 92 ? 2.704 -16.347 2.189 1.00 84.88 92 GLN A CA 1
ATOM 722 C C . GLN A 1 92 ? 1.634 -17.250 1.571 1.00 84.88 92 GLN A C 1
ATOM 724 O O . GLN A 1 92 ? 1.242 -18.254 2.162 1.00 84.88 92 GLN A O 1
ATOM 729 N N . VAL A 1 93 ? 1.164 -16.891 0.377 1.00 80.00 93 VAL A N 1
ATOM 730 C CA . VAL A 1 93 ? 0.211 -17.689 -0.403 1.00 80.00 93 VAL A CA 1
ATOM 731 C C . VAL A 1 93 ? 0.902 -18.077 -1.706 1.00 80.00 93 VAL A C 1
ATOM 733 O O . VAL A 1 93 ? 1.003 -17.285 -2.642 1.00 80.00 93 VAL A O 1
ATOM 736 N N . GLY A 1 94 ? 1.454 -19.292 -1.743 1.00 81.06 94 GLY A N 1
ATOM 737 C CA . GLY A 1 94 ? 2.325 -19.731 -2.835 1.00 81.06 94 GLY A CA 1
ATOM 738 C C . GLY A 1 94 ? 3.636 -18.934 -2.868 1.00 81.06 94 GLY A C 1
ATOM 739 O O . GLY A 1 94 ? 4.409 -18.963 -1.912 1.00 81.06 94 GLY A O 1
ATOM 740 N N . GLN A 1 95 ? 3.892 -18.224 -3.969 1.00 76.06 95 GLN A N 1
ATOM 741 C CA . GLN A 1 95 ? 5.063 -17.344 -4.138 1.00 76.06 95 GLN A CA 1
ATOM 742 C C . GLN A 1 95 ? 4.779 -15.880 -3.758 1.00 76.06 95 GLN A C 1
ATOM 744 O O . GLN A 1 95 ? 5.686 -15.052 -3.752 1.00 76.06 95 GLN A O 1
ATOM 749 N N . LEU A 1 96 ? 3.526 -15.551 -3.436 1.00 76.81 96 LEU A N 1
ATOM 750 C CA . LEU A 1 96 ? 3.095 -14.187 -3.156 1.00 76.81 96 LEU A CA 1
ATOM 751 C C . LEU A 1 96 ? 3.163 -13.904 -1.657 1.00 76.81 96 LEU A C 1
ATOM 753 O O . LEU A 1 96 ? 2.593 -14.648 -0.852 1.00 76.81 96 LEU A O 1
ATOM 757 N N . LEU A 1 97 ? 3.812 -12.800 -1.287 1.00 83.25 97 LEU A N 1
ATOM 758 C CA . LEU A 1 97 ? 3.789 -12.297 0.082 1.00 83.25 97 LEU A CA 1
ATOM 759 C C . LEU A 1 97 ? 2.606 -11.338 0.243 1.00 83.25 97 LEU A C 1
ATOM 761 O O . LEU A 1 97 ? 2.571 -10.269 -0.368 1.00 83.25 97 LEU A O 1
ATOM 765 N N . MET A 1 98 ? 1.631 -11.737 1.054 1.00 87.44 98 MET A N 1
ATOM 766 C CA . MET A 1 98 ? 0.432 -10.964 1.360 1.00 87.44 98 MET A CA 1
ATOM 767 C C . MET A 1 98 ? 0.637 -10.174 2.646 1.00 87.44 98 MET A C 1
ATOM 769 O O . MET A 1 98 ? 1.108 -10.718 3.644 1.00 87.44 98 MET A O 1
ATOM 773 N N . PHE A 1 99 ? 0.224 -8.913 2.640 1.00 89.94 99 PHE A N 1
ATOM 774 C CA . PHE A 1 99 ? 0.196 -8.057 3.819 1.00 89.94 99 PHE A CA 1
ATOM 775 C C . PHE A 1 99 ? -1.247 -7.658 4.089 1.00 89.94 99 PHE A C 1
ATOM 777 O O . PHE A 1 99 ? -1.945 -7.157 3.201 1.00 89.94 99 PHE A O 1
ATOM 784 N N . PHE A 1 100 ? -1.679 -7.881 5.323 1.00 91.50 100 PHE A N 1
ATOM 785 C CA . PHE A 1 100 ? -3.023 -7.573 5.778 1.00 91.50 100 PHE A CA 1
ATOM 786 C C . PHE A 1 100 ? -2.984 -6.314 6.626 1.00 91.50 100 PHE A C 1
ATOM 788 O O . PHE A 1 100 ? -2.170 -6.195 7.544 1.00 91.50 100 PHE A O 1
ATOM 795 N N . PHE A 1 101 ? -3.883 -5.391 6.314 1.00 93.88 101 PHE A N 1
ATOM 796 C CA . PHE A 1 101 ? -4.064 -4.148 7.035 1.00 93.88 101 PHE A CA 1
ATOM 797 C C . PHE A 1 101 ? -5.503 -4.032 7.506 1.00 93.88 101 PHE A C 1
ATOM 799 O O . PHE A 1 101 ? -6.428 -4.490 6.830 1.00 93.88 101 PHE A O 1
ATOM 806 N N . LYS A 1 102 ? -5.690 -3.365 8.640 1.00 93.12 102 LYS A N 1
ATOM 807 C CA . LYS A 1 102 ? -7.000 -2.949 9.132 1.00 93.12 102 LYS A CA 1
ATOM 808 C C . LYS A 1 102 ? -6.977 -1.470 9.500 1.00 93.12 102 LYS A C 1
ATOM 810 O O . LYS A 1 102 ? -5.931 -0.938 9.859 1.00 93.12 102 LYS A O 1
ATOM 815 N N . ARG A 1 103 ? -8.130 -0.820 9.468 1.00 92.81 103 ARG A N 1
ATOM 816 C CA . ARG A 1 103 ? -8.320 0.542 9.977 1.00 92.81 103 ARG A CA 1
ATOM 817 C C . ARG A 1 103 ? -9.696 0.643 10.634 1.00 92.81 103 ARG A C 1
ATOM 819 O O . ARG A 1 103 ? -10.638 0.056 10.099 1.00 92.81 103 ARG A O 1
ATOM 826 N N . PRO A 1 104 ? -9.849 1.336 11.775 1.00 89.88 104 PRO A N 1
ATOM 827 C CA . PRO A 1 104 ? -11.175 1.574 12.326 1.00 89.88 104 PRO A CA 1
ATOM 828 C C . PRO A 1 104 ? -11.944 2.506 11.388 1.00 89.88 104 PRO A C 1
ATOM 830 O O . PRO A 1 104 ? -11.430 3.550 10.980 1.00 89.88 104 PRO A O 1
ATOM 833 N N . LEU A 1 105 ? -13.175 2.140 11.042 1.00 83.81 105 LEU A N 1
ATOM 834 C CA . LEU A 1 105 ? -14.060 3.068 10.354 1.00 83.81 105 LEU A CA 1
ATOM 835 C C . LEU A 1 105 ? -14.361 4.234 11.302 1.00 83.81 105 LEU A C 1
ATOM 837 O O . LEU A 1 105 ? -14.601 3.996 12.492 1.00 83.81 105 LEU A O 1
ATOM 841 N N . PRO A 1 106 ? -14.359 5.488 10.812 1.00 72.19 106 PRO A N 1
ATOM 842 C CA . PRO A 1 106 ? -14.860 6.602 11.595 1.00 72.19 106 PRO A CA 1
ATOM 843 C C . PRO A 1 106 ? -16.283 6.253 12.027 1.00 72.19 106 PRO A C 1
ATOM 845 O O . PRO A 1 106 ? -17.165 6.092 11.181 1.00 72.19 106 PRO A O 1
ATOM 848 N N . LEU A 1 107 ? -16.497 6.086 13.334 1.00 65.88 107 LEU A N 1
ATOM 849 C CA . LEU A 1 107 ? -17.845 6.005 13.881 1.00 65.88 107 LEU A CA 1
ATOM 850 C C . LEU A 1 107 ? -18.558 7.261 13.389 1.00 65.88 107 LEU A C 1
ATOM 852 O O . LEU A 1 107 ? -18.055 8.367 13.608 1.00 65.88 107 LEU A O 1
ATOM 856 N N . ALA A 1 108 ? -19.659 7.084 12.652 1.00 59.66 108 ALA A N 1
ATOM 857 C CA . ALA A 1 108 ? -20.455 8.205 12.181 1.00 59.66 108 ALA A CA 1
ATOM 858 C C . ALA A 1 108 ? -20.659 9.161 13.367 1.00 59.66 108 ALA A C 1
ATOM 860 O O . ALA A 1 108 ? -21.004 8.678 14.454 1.00 59.66 108 ALA A O 1
ATOM 861 N N . PRO A 1 109 ? -20.382 10.471 13.214 1.00 58.16 109 PRO A N 1
ATOM 862 C CA . PRO A 1 109 ? -20.598 11.398 14.309 1.00 58.16 109 PRO A CA 1
ATOM 863 C C . PRO A 1 109 ? -22.042 11.214 14.785 1.00 58.16 109 PRO A C 1
ATOM 865 O O . PRO A 1 109 ? -22.929 11.065 13.933 1.00 58.16 109 PRO A O 1
ATOM 868 N N . PRO A 1 110 ? -22.292 11.156 16.108 1.00 53.94 110 PRO A N 1
ATOM 869 C CA . PRO A 1 110 ? -23.654 11.098 16.610 1.00 53.94 110 PRO A CA 1
ATOM 870 C C . PRO A 1 110 ? -24.405 12.250 15.950 1.00 53.94 110 PRO A C 1
ATOM 872 O O . PRO A 1 110 ? -23.951 13.397 16.021 1.00 53.94 110 PRO A O 1
ATOM 875 N N . GLN A 1 111 ? -25.469 11.915 15.208 1.00 51.50 111 GLN A N 1
ATOM 876 C CA . GLN A 1 111 ? -26.331 12.903 14.572 1.00 51.50 111 GLN A CA 1
ATOM 877 C C . GLN A 1 111 ? -26.599 13.992 15.598 1.00 51.50 111 GLN A C 1
ATOM 879 O O . GLN A 1 111 ? -26.930 13.671 16.740 1.00 51.50 111 GLN A O 1
ATOM 884 N N . ALA A 1 112 ? -26.342 15.234 15.182 1.00 50.06 112 ALA A N 1
ATOM 885 C CA . ALA A 1 112 ? -26.505 16.446 15.960 1.00 50.06 112 ALA A CA 1
ATOM 886 C C . ALA A 1 112 ? -27.603 16.260 17.007 1.00 50.06 112 ALA A C 1
ATOM 888 O O . ALA A 1 112 ? -28.771 16.121 16.646 1.00 50.06 112 ALA A O 1
ATOM 889 N N . ALA A 1 113 ? -27.197 16.200 18.280 1.00 48.94 113 ALA A N 1
ATOM 890 C CA . ALA A 1 113 ? -28.122 16.301 19.389 1.00 48.94 113 ALA A CA 1
ATOM 891 C C . ALA A 1 113 ? -29.007 17.506 19.086 1.00 48.94 113 ALA A C 1
ATOM 893 O O . ALA A 1 113 ? -28.490 18.615 18.925 1.00 48.94 113 ALA A O 1
ATOM 894 N N . GLU A 1 114 ? -30.293 17.223 18.886 1.00 54.19 114 GLU A N 1
ATOM 895 C CA . GLU A 1 114 ? -31.366 18.175 18.661 1.00 54.19 114 GLU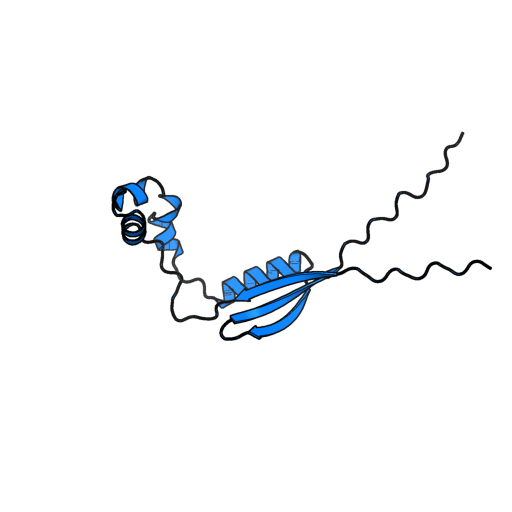 A CA 1
ATOM 896 C C . GLU A 1 114 ? -31.086 19.434 19.478 1.00 54.19 114 GLU A C 1
ATOM 898 O O . GLU A 1 114 ? -31.194 19.432 20.704 1.00 54.19 114 GLU A O 1
ATOM 903 N N . ALA A 1 115 ? -30.651 20.502 18.806 1.00 49.22 115 ALA A N 1
ATOM 904 C CA . ALA A 1 115 ? -30.612 21.806 19.433 1.00 49.22 115 ALA A CA 1
ATOM 905 C C . ALA A 1 115 ? -32.076 22.154 19.732 1.00 49.22 115 ALA A C 1
ATOM 907 O O . ALA A 1 115 ? -32.870 22.233 18.786 1.00 49.22 115 ALA A O 1
ATOM 908 N N . PRO A 1 116 ? -32.469 22.310 21.008 1.00 54.53 116 PRO A N 1
ATOM 909 C CA . PRO A 1 116 ? -33.835 22.663 21.325 1.00 54.53 116 PRO A CA 1
ATOM 910 C C . PRO A 1 116 ? -34.095 24.046 20.737 1.00 54.53 116 PRO A C 1
ATOM 912 O O . PRO A 1 116 ? -33.444 25.028 21.098 1.00 54.53 116 PRO A O 1
ATOM 915 N N . GLN A 1 117 ? -35.032 24.102 19.791 1.00 55.81 117 GLN A N 1
ATOM 916 C CA . GLN A 1 117 ? -35.630 25.351 19.353 1.00 55.81 117 GLN A CA 1
ATOM 917 C C . GLN A 1 117 ? -36.234 26.043 20.570 1.00 55.81 117 GLN A C 1
ATOM 919 O O . GLN A 1 117 ? -37.093 25.471 21.239 1.00 55.81 117 GLN A O 1
ATOM 924 N N . SER A 1 118 ? -35.793 27.267 20.841 1.00 43.91 118 SER A N 1
ATOM 925 C CA . SER A 1 118 ? -36.548 28.298 21.559 1.00 43.91 118 SER A CA 1
ATOM 926 C C . SER A 1 118 ? -35.832 29.646 21.407 1.00 43.91 118 SER A C 1
ATOM 928 O O . SER A 1 118 ? -34.607 29.645 21.240 1.00 43.91 118 SER A O 1
ATOM 930 N N . PRO A 1 119 ? -36.526 30.789 21.544 1.00 62.53 119 PRO A N 1
ATOM 931 C CA . PRO A 1 119 ? -37.954 30.975 21.831 1.00 62.53 119 PRO A CA 1
ATOM 932 C C . PRO A 1 119 ? -38.778 31.552 20.665 1.00 62.53 119 PRO A C 1
ATOM 934 O O . PRO A 1 119 ? -38.186 32.129 19.725 1.00 62.53 119 PRO A O 1
#

Foldseek 3Di:
DDDDDDDDDFDKDKDKDKDQPPPVDQPPQDQLCVVCVVVVVPAPSVRCCVVPVVRNNPVSVVVSPRPPVVVVVVVVVVVCVVVQWDWDDWDDDDSIIMIMTMHGDPPPPPPPPPPDDDD

Sequence (119 aa):
MSEPPSPTPPQWEYRVIHINVDNSTPPKPPDPQVASQKLGGTLSPEFISREFPQQYGPEQRAQAAPKHPAEQLQHFLNLLGKEGWEMTTTAQVGQLLMFFFKRPLPLAPPQAAEAPQSP